Protein AF-A0A9X4BHK3-F1 (afdb_monomer_lite)

pLDDT: mean 70.71, std 15.33, range [38.16, 87.94]

Secondary structure (DSSP, 8-state):
---------SSHHHHHHHHHHTT-EEEEE--SSSSEEEEEE-TT-SSEEEEEEESSHHHHHHHHHHHHHHHHTT------

Organism: NCBI:txid2983605

Radius of gyration: 14.73 Å; chains: 1; bounding box: 49×37×34 Å

Foldseek 3Di:
DDDPPPPPPDPQVVQVVVVVVQVKDKDWDDDPDPFIKIFIDHNPDPDTPDIDTHRDPSVNSVVVSVQSVCVVVVNHDPPD

Structure (mmCIF, N/CA/C/O backbone):
data_AF-A0A9X4BHK3-F1
#
_entry.id   AF-A0A9X4BHK3-F1
#
loop_
_atom_site.group_PDB
_atom_site.id
_atom_site.type_symbol
_atom_site.label_atom_id
_atom_site.label_alt_id
_atom_site.label_comp_id
_atom_site.label_asym_id
_atom_site.label_entity_id
_atom_site.label_seq_id
_atom_site.pdbx_PDB_ins_code
_atom_site.Cartn_x
_atom_site.Cartn_y
_atom_site.Cartn_z
_atom_site.occupancy
_atom_site.B_iso_or_equiv
_atom_site.auth_seq_id
_atom_site.auth_comp_id
_atom_site.auth_asym_id
_atom_site.auth_atom_id
_atom_site.pdbx_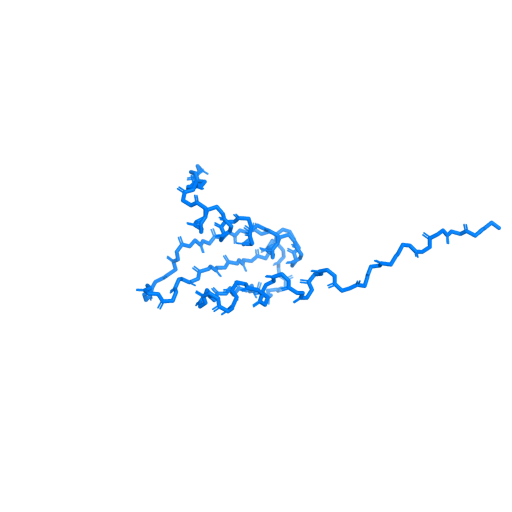PDB_model_num
ATOM 1 N N . MET A 1 1 ? 33.103 -21.320 -10.368 1.00 43.75 1 MET A N 1
ATOM 2 C CA . MET A 1 1 ? 32.798 -20.058 -9.661 1.00 43.75 1 MET A CA 1
ATOM 3 C C . MET A 1 1 ? 31.311 -20.065 -9.342 1.00 43.75 1 MET A C 1
ATOM 5 O O . MET A 1 1 ? 30.506 -20.040 -10.261 1.00 43.75 1 MET A O 1
ATOM 9 N N . GLN A 1 2 ? 30.946 -20.267 -8.075 1.00 44.12 2 GLN A N 1
ATOM 10 C CA . GLN A 1 2 ? 29.547 -20.376 -7.649 1.00 44.12 2 GLN A CA 1
ATOM 11 C C . GLN A 1 2 ? 28.998 -18.969 -7.387 1.00 44.12 2 GLN A C 1
ATOM 13 O O . GLN A 1 2 ? 29.481 -18.275 -6.497 1.00 44.12 2 GLN A O 1
ATOM 18 N N . HIS A 1 3 ? 28.003 -18.539 -8.163 1.00 39.16 3 HIS A N 1
ATOM 19 C CA . HIS A 1 3 ? 27.202 -17.368 -7.817 1.00 39.16 3 HIS A CA 1
ATOM 20 C C . HIS A 1 3 ? 26.340 -17.706 -6.591 1.00 39.16 3 HIS A C 1
ATOM 22 O O . HIS A 1 3 ? 25.609 -18.699 -6.638 1.00 39.16 3 HIS A O 1
ATOM 28 N N . PRO A 1 4 ? 26.354 -16.910 -5.507 1.00 48.03 4 PRO A N 1
ATOM 29 C CA . PRO A 1 4 ? 25.394 -17.096 -4.435 1.00 48.03 4 PRO A CA 1
ATOM 30 C C . PRO A 1 4 ? 24.026 -16.632 -4.943 1.00 48.03 4 PRO A C 1
ATOM 32 O O . PRO A 1 4 ? 23.733 -15.437 -5.008 1.00 48.03 4 PRO A O 1
ATOM 35 N N . VAL A 1 5 ? 23.177 -17.586 -5.323 1.00 54.44 5 VAL A N 1
ATOM 36 C CA . VAL A 1 5 ? 21.767 -17.325 -5.619 1.00 54.44 5 VAL A CA 1
ATOM 37 C C . VAL A 1 5 ? 21.099 -16.970 -4.291 1.00 54.44 5 VAL A C 1
ATOM 39 O O . VAL A 1 5 ? 20.741 -17.839 -3.496 1.00 54.44 5 VAL A O 1
ATOM 42 N N . ARG A 1 6 ? 21.006 -15.666 -4.006 1.00 46.25 6 ARG A N 1
ATOM 43 C CA . ARG A 1 6 ? 20.307 -15.133 -2.830 1.00 46.25 6 ARG A CA 1
ATOM 44 C C . ARG A 1 6 ? 18.890 -15.720 -2.770 1.00 46.25 6 ARG A C 1
ATOM 46 O O . ARG A 1 6 ? 18.219 -15.789 -3.802 1.00 46.25 6 ARG A O 1
ATOM 53 N N . PRO A 1 7 ? 18.383 -16.094 -1.585 1.00 40.41 7 PRO A N 1
ATOM 54 C CA . PRO A 1 7 ? 17.025 -16.593 -1.467 1.00 40.41 7 PRO A CA 1
ATOM 55 C C . PRO A 1 7 ? 16.041 -15.433 -1.676 1.00 40.41 7 PRO A C 1
ATOM 57 O O . PRO A 1 7 ? 15.667 -14.741 -0.734 1.00 40.41 7 PRO A O 1
ATOM 60 N N . VAL A 1 8 ? 15.559 -15.233 -2.905 1.00 50.03 8 VAL A N 1
ATOM 61 C CA . VAL A 1 8 ? 14.387 -14.381 -3.194 1.00 50.03 8 VAL A CA 1
ATOM 62 C C . VAL A 1 8 ? 13.118 -15.182 -2.881 1.00 50.03 8 VAL A C 1
ATOM 64 O O . VAL A 1 8 ? 12.281 -15.457 -3.735 1.00 50.03 8 VAL A O 1
ATOM 67 N N . ARG A 1 9 ? 12.998 -15.677 -1.646 1.00 50.03 9 ARG A N 1
ATOM 68 C CA . ARG A 1 9 ? 11.877 -16.524 -1.225 1.00 50.03 9 ARG A CA 1
ATOM 69 C C . ARG A 1 9 ? 11.229 -15.929 0.025 1.00 50.03 9 ARG A C 1
ATOM 71 O O . ARG A 1 9 ? 11.832 -15.898 1.087 1.00 50.03 9 ARG A O 1
ATOM 78 N N . ARG A 1 10 ? 9.955 -15.532 -0.116 1.00 44.84 10 ARG A N 1
ATOM 79 C CA . ARG A 1 10 ? 8.939 -15.297 0.942 1.00 44.84 10 ARG A CA 1
ATOM 80 C C . ARG A 1 10 ? 8.806 -13.938 1.641 1.00 44.84 10 ARG A C 1
ATOM 82 O O . ARG A 1 10 ? 7.902 -13.819 2.468 1.00 44.84 10 ARG A O 1
ATOM 89 N N . THR A 1 11 ? 9.548 -12.892 1.292 1.00 49.53 11 THR A N 1
ATOM 90 C CA . THR A 1 11 ? 9.302 -11.573 1.927 1.00 49.53 11 THR A CA 1
ATOM 91 C C . THR A 1 11 ? 8.180 -10.779 1.246 1.00 49.53 11 THR A C 1
ATOM 93 O O . THR A 1 11 ? 7.404 -10.104 1.919 1.00 49.53 11 THR A O 1
ATOM 96 N N . ILE A 1 12 ? 8.040 -10.907 -0.077 1.00 51.28 12 ILE A N 1
ATOM 97 C CA . ILE A 1 12 ? 7.144 -10.061 -0.888 1.00 51.28 12 ILE A CA 1
ATOM 98 C C . ILE A 1 12 ? 5.662 -10.414 -0.652 1.00 51.28 12 ILE A C 1
ATOM 100 O O . ILE A 1 12 ? 4.840 -9.534 -0.407 1.00 51.28 12 ILE A O 1
ATOM 104 N N . LEU A 1 13 ? 5.327 -11.709 -0.593 1.00 49.25 13 LEU A N 1
ATOM 105 C CA . LEU A 1 13 ? 3.947 -12.188 -0.405 1.00 49.25 13 LEU A CA 1
ATOM 106 C C . LEU A 1 13 ? 3.368 -11.926 0.996 1.00 49.25 13 LEU A C 1
ATOM 108 O O . LEU A 1 13 ? 2.156 -11.796 1.139 1.00 49.25 13 LEU A O 1
ATOM 112 N N . ARG A 1 14 ? 4.198 -11.835 2.044 1.00 51.56 14 ARG A N 1
ATOM 113 C CA . ARG A 1 14 ? 3.699 -11.638 3.420 1.00 51.56 14 ARG A CA 1
ATOM 114 C C . ARG A 1 14 ? 3.258 -10.199 3.705 1.00 51.56 14 ARG A C 1
ATOM 116 O O . ARG A 1 14 ? 2.403 -9.998 4.562 1.00 51.56 14 ARG A O 1
ATOM 123 N N . ARG A 1 15 ? 3.822 -9.203 3.012 1.00 56.31 15 ARG A N 1
ATOM 124 C CA . ARG A 1 15 ? 3.696 -7.789 3.414 1.00 56.31 15 ARG A CA 1
ATOM 125 C C . ARG A 1 15 ? 2.360 -7.151 3.028 1.00 56.31 15 ARG A C 1
ATOM 127 O O . ARG A 1 15 ? 1.717 -6.589 3.904 1.00 56.31 15 ARG A O 1
ATOM 134 N N . VAL A 1 16 ? 1.869 -7.335 1.798 1.00 59.78 16 VAL A N 1
ATOM 135 C CA . VAL A 1 16 ? 0.512 -6.867 1.422 1.00 59.78 16 VAL A CA 1
ATOM 136 C C . VAL A 1 16 ? -0.565 -7.598 2.235 1.00 59.78 16 VAL A C 1
ATOM 138 O O . VAL A 1 16 ? -1.553 -7.002 2.661 1.00 59.78 16 VAL A O 1
ATOM 141 N N . VAL A 1 17 ? -0.353 -8.889 2.518 1.00 58.66 17 VAL A N 1
ATOM 142 C CA . VAL A 1 17 ? -1.270 -9.700 3.337 1.00 58.66 17 VAL A CA 1
ATOM 143 C C . VAL A 1 17 ? -1.368 -9.172 4.771 1.00 58.66 17 VAL A C 1
ATOM 145 O O . VAL A 1 17 ? -2.459 -9.196 5.339 1.00 58.66 17 VAL A O 1
ATOM 148 N N . ALA A 1 18 ? -0.274 -8.664 5.350 1.00 58.97 18 ALA A N 1
ATOM 149 C CA . ALA A 1 18 ? -0.289 -8.087 6.693 1.00 58.97 18 ALA A CA 1
ATOM 150 C C . ALA A 1 18 ? -1.255 -6.894 6.789 1.00 58.97 18 ALA A C 1
ATOM 152 O O . ALA A 1 18 ? -2.079 -6.848 7.698 1.00 58.97 18 ALA A O 1
ATOM 153 N N . TYR A 1 19 ? -1.238 -5.987 5.811 1.00 65.06 19 TYR A N 1
ATOM 154 C CA . TYR A 1 19 ? -2.128 -4.821 5.800 1.00 65.06 19 TYR A CA 1
ATOM 155 C C . TYR A 1 19 ? -3.561 -5.150 5.371 1.00 65.06 19 TYR A C 1
ATOM 157 O O . TYR A 1 19 ? -4.504 -4.499 5.820 1.00 65.06 19 TYR A O 1
ATOM 165 N N . ARG A 1 20 ? -3.754 -6.229 4.601 1.00 65.38 20 ARG A N 1
ATOM 166 C CA . ARG A 1 20 ? -5.089 -6.787 4.344 1.00 65.38 20 ARG A CA 1
ATOM 167 C C . ARG A 1 20 ? -5.791 -7.206 5.643 1.00 65.38 20 ARG A C 1
ATOM 169 O O . ARG A 1 20 ? -7.005 -7.056 5.736 1.00 65.38 20 ARG A O 1
ATOM 176 N N . ARG A 1 21 ? -5.048 -7.679 6.659 1.00 72.00 21 ARG A N 1
ATOM 177 C CA . ARG A 1 21 ? -5.605 -7.989 7.996 1.00 72.00 21 ARG A CA 1
ATOM 178 C C . ARG A 1 21 ? -6.059 -6.747 8.761 1.00 72.00 21 ARG A C 1
ATOM 180 O O . ARG A 1 21 ? -6.953 -6.855 9.585 1.00 72.00 21 ARG A O 1
ATOM 187 N N . LEU A 1 22 ? -5.487 -5.583 8.455 1.00 75.81 22 LEU A N 1
ATOM 188 C CA . LEU A 1 22 ? -5.921 -4.288 8.985 1.00 75.81 22 LEU A CA 1
ATOM 189 C C . LEU A 1 22 ? -7.091 -3.688 8.184 1.00 75.81 22 LEU A C 1
ATOM 191 O O . LEU A 1 22 ? -7.485 -2.558 8.437 1.00 75.81 22 LEU A O 1
ATOM 195 N N . GLY A 1 23 ? -7.630 -4.426 7.205 1.00 80.56 23 GLY A N 1
ATOM 196 C CA . GLY A 1 23 ? -8.782 -4.046 6.386 1.00 80.56 23 GLY A CA 1
ATOM 197 C C . GLY A 1 23 ? -8.467 -3.125 5.201 1.00 80.56 2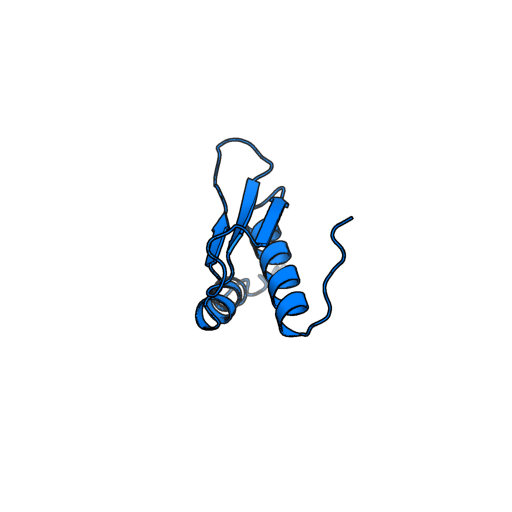3 GLY A C 1
ATOM 198 O O . GLY A 1 23 ? -9.370 -2.799 4.431 1.00 80.56 23 GLY A O 1
ATOM 199 N N . TYR A 1 24 ? -7.204 -2.744 4.991 1.00 83.50 24 TYR A N 1
ATOM 200 C CA . TYR A 1 24 ? -6.809 -1.998 3.795 1.00 83.50 24 TYR A CA 1
ATOM 201 C C . TYR A 1 24 ? -6.965 -2.865 2.544 1.00 83.50 24 TYR A C 1
ATOM 203 O O . TYR A 1 24 ? -6.609 -4.049 2.528 1.00 83.50 24 TYR A O 1
ATOM 211 N N . ARG A 1 25 ? -7.459 -2.258 1.464 1.00 82.81 25 ARG A N 1
ATOM 212 C CA . ARG A 1 25 ? -7.502 -2.876 0.135 1.00 82.81 25 ARG A CA 1
ATOM 213 C C . ARG A 1 25 ? -6.566 -2.120 -0.793 1.00 82.81 25 ARG A C 1
ATOM 215 O O . ARG A 1 25 ? -6.690 -0.910 -0.935 1.00 82.81 25 ARG A O 1
ATOM 222 N N . VAL A 1 26 ? -5.652 -2.843 -1.431 1.00 83.44 26 VAL A N 1
ATOM 223 C CA . VAL A 1 26 ? -4.729 -2.295 -2.430 1.00 83.44 26 VAL A CA 1
ATOM 224 C C . VAL A 1 26 ? -5.092 -2.882 -3.784 1.00 83.44 26 VAL A C 1
ATOM 226 O O . VAL A 1 26 ? -5.185 -4.103 -3.922 1.00 83.44 26 VAL A O 1
ATOM 229 N N . VAL A 1 27 ? -5.299 -2.014 -4.766 1.00 83.81 27 VAL A N 1
ATOM 230 C CA . VAL A 1 27 ? -5.538 -2.383 -6.162 1.00 83.81 27 VAL A CA 1
ATOM 231 C C . VAL A 1 27 ? -4.336 -1.911 -6.965 1.00 83.81 27 VAL A C 1
ATOM 233 O O . VAL A 1 27 ? -3.970 -0.743 -6.879 1.00 83.81 27 VAL A O 1
ATOM 236 N N . VAL A 1 28 ? -3.716 -2.817 -7.719 1.00 81.12 28 VAL A N 1
ATOM 237 C CA . VAL A 1 28 ? -2.680 -2.491 -8.706 1.00 81.12 28 VAL A CA 1
ATOM 238 C C . VAL A 1 28 ? -3.265 -2.845 -10.064 1.00 81.12 28 VAL A C 1
ATOM 240 O O . VAL A 1 28 ? -3.544 -4.015 -10.326 1.00 81.12 28 VAL A O 1
ATOM 243 N N . GLU A 1 29 ? -3.511 -1.834 -10.885 1.00 80.00 29 GLU A N 1
ATOM 244 C CA . GLU A 1 29 ? -4.050 -1.979 -12.231 1.00 80.00 29 GLU A CA 1
ATOM 245 C C . GLU A 1 29 ? -2.897 -2.406 -13.149 1.00 80.00 29 GLU A C 1
ATOM 247 O O . GLU A 1 29 ? -1.968 -1.641 -13.407 1.00 80.00 29 GLU A O 1
ATOM 252 N N . GLN A 1 30 ? -2.917 -3.667 -13.590 1.00 64.94 30 GLN A N 1
ATOM 253 C CA . GLN A 1 30 ? -2.018 -4.143 -14.641 1.00 64.94 30 GLN A CA 1
ATOM 254 C C . GLN A 1 30 ? -2.609 -3.760 -15.998 1.00 64.94 30 GLN A C 1
ATOM 256 O O . GLN A 1 30 ? -3.470 -4.464 -16.520 1.00 64.94 30 GLN A O 1
ATOM 261 N N . GLY A 1 31 ? -2.168 -2.622 -16.534 1.00 64.25 31 GLY A N 1
ATOM 262 C CA . GLY A 1 31 ? -2.330 -2.281 -17.947 1.00 64.25 31 GLY A CA 1
ATOM 263 C C . GLY A 1 31 ? -1.195 -2.866 -18.792 1.00 64.25 31 GLY A C 1
ATOM 264 O O . GLY A 1 31 ? -0.192 -3.333 -18.250 1.00 64.25 31 GLY A O 1
ATOM 265 N N . MET A 1 32 ? -1.347 -2.834 -20.121 1.00 58.84 32 MET A N 1
ATOM 266 C CA . MET A 1 32 ? -0.232 -3.111 -21.043 1.00 58.84 32 MET A CA 1
ATOM 267 C C . MET A 1 32 ? 0.794 -1.968 -21.070 1.00 58.84 32 MET A C 1
ATOM 269 O O . MET A 1 32 ? 1.923 -2.176 -21.506 1.00 58.84 32 MET A O 1
ATOM 273 N N . ASP A 1 33 ? 0.422 -0.804 -20.535 1.00 62.38 33 ASP A N 1
ATOM 274 C CA . ASP A 1 33 ? 1.255 0.387 -20.472 1.00 62.38 33 ASP A CA 1
ATOM 275 C C . ASP A 1 33 ? 1.887 0.548 -19.086 1.00 62.38 33 ASP A C 1
ATOM 277 O O . ASP A 1 33 ? 1.218 0.538 -18.049 1.00 62.38 33 ASP A O 1
ATOM 281 N N . THR A 1 34 ? 3.208 0.710 -19.072 1.00 62.16 34 THR A N 1
ATOM 282 C CA . THR A 1 34 ? 3.936 1.276 -17.936 1.00 62.16 34 THR A CA 1
ATOM 283 C C . THR A 1 34 ? 3.881 2.803 -18.022 1.00 62.16 34 THR A C 1
ATOM 285 O O . THR A 1 34 ? 4.107 3.337 -19.109 1.00 62.16 34 THR A O 1
ATOM 288 N N . PRO A 1 35 ? 3.670 3.526 -16.908 1.00 70.19 35 PRO A N 1
ATOM 289 C CA . PR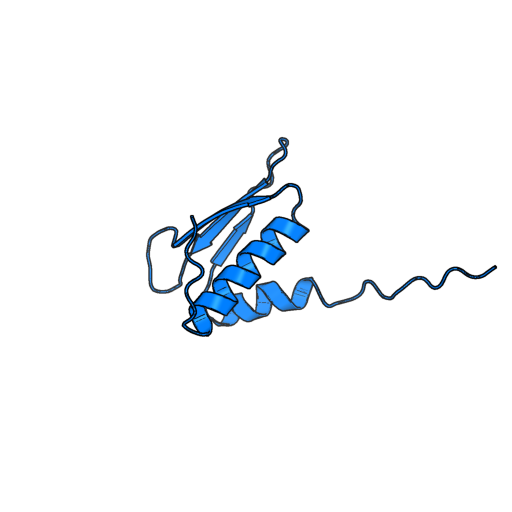O A 1 35 ? 3.706 3.051 -15.524 1.00 70.19 35 PRO A CA 1
ATOM 290 C C . PRO A 1 35 ? 2.374 2.458 -15.028 1.00 70.19 35 PRO A C 1
ATOM 292 O O . PRO A 1 35 ? 1.290 2.877 -15.415 1.00 70.19 35 PRO A O 1
ATOM 295 N N . LEU A 1 36 ? 2.465 1.499 -14.105 1.00 82.12 36 LEU A N 1
ATOM 296 C CA . LEU A 1 36 ? 1.315 0.869 -13.462 1.00 82.12 36 LEU A CA 1
ATOM 297 C C . LEU A 1 36 ? 0.638 1.824 -12.484 1.00 82.12 36 LEU A C 1
ATOM 299 O O . LEU A 1 36 ? 1.298 2.446 -11.650 1.00 82.12 36 LEU A O 1
ATOM 303 N N . HIS A 1 37 ? -0.689 1.852 -12.509 1.00 82.69 37 HIS A N 1
ATOM 304 C CA . HIS A 1 37 ? -1.483 2.609 -11.552 1.00 82.69 37 HIS A CA 1
ATOM 305 C C . HIS A 1 37 ? -1.805 1.754 -10.324 1.00 82.69 37 HIS A C 1
ATOM 307 O O . HIS A 1 37 ? -2.136 0.571 -10.428 1.00 82.69 37 HIS A O 1
ATOM 313 N N . TRP A 1 38 ? -1.742 2.348 -9.135 1.00 86.06 38 TRP A N 1
ATOM 314 C CA . TRP A 1 38 ? -2.162 1.692 -7.901 1.00 86.06 38 TRP A CA 1
ATOM 315 C C . TRP A 1 38 ? -2.997 2.615 -7.020 1.00 86.06 38 TRP A C 1
ATOM 317 O O . TRP A 1 38 ? -2.862 3.837 -7.053 1.00 86.06 38 TRP A O 1
ATOM 327 N N . LYS A 1 39 ? -3.899 2.014 -6.241 1.00 87.94 39 LYS A N 1
ATOM 328 C CA . LYS A 1 39 ? -4.880 2.691 -5.384 1.00 87.94 39 LYS A CA 1
ATOM 329 C C . LYS A 1 39 ? -4.989 1.964 -4.046 1.00 87.94 39 LYS A C 1
ATOM 331 O O . LYS A 1 39 ? -4.992 0.731 -4.010 1.00 87.94 39 LYS A O 1
ATOM 336 N N . ILE A 1 40 ? -5.125 2.713 -2.955 1.00 86.94 40 ILE A N 1
ATOM 337 C CA . ILE A 1 40 ? -5.399 2.177 -1.615 1.00 86.94 40 ILE A CA 1
ATOM 338 C C . ILE A 1 40 ? -6.747 2.682 -1.127 1.00 86.94 40 ILE A C 1
ATOM 340 O O . ILE A 1 40 ? -7.046 3.876 -1.187 1.00 86.94 40 ILE A O 1
ATOM 344 N N . TYR A 1 41 ? -7.521 1.760 -0.573 1.00 85.88 41 TYR A N 1
ATOM 345 C CA . TYR A 1 41 ? -8.785 2.013 0.093 1.00 85.88 41 TYR A CA 1
ATOM 346 C C . TYR A 1 41 ? -8.647 1.645 1.569 1.00 85.88 41 TYR A C 1
ATOM 348 O O . TYR A 1 41 ? -8.175 0.553 1.908 1.00 85.88 41 TYR A O 1
ATOM 356 N N . ARG A 1 42 ? -9.076 2.553 2.445 1.00 83.00 42 ARG A N 1
ATOM 357 C CA . ARG A 1 42 ? -9.212 2.288 3.880 1.00 83.00 42 ARG A CA 1
ATOM 358 C C . ARG A 1 42 ? -10.506 1.516 4.153 1.00 83.00 42 ARG A C 1
ATOM 360 O O . ARG A 1 42 ? -11.506 1.782 3.494 1.00 83.00 42 ARG A O 1
ATOM 367 N N . PRO A 1 43 ? -10.541 0.616 5.148 1.00 74.31 43 PRO A N 1
ATOM 368 C CA . PRO A 1 43 ? -11.741 -0.174 5.437 1.00 74.31 43 PRO A CA 1
ATOM 369 C C . PRO A 1 43 ? -12.925 0.666 5.932 1.00 74.31 43 PRO A C 1
ATOM 371 O O . PRO A 1 43 ? -14.070 0.279 5.730 1.00 74.31 43 PRO A O 1
ATOM 374 N N . TRP A 1 44 ? -12.661 1.816 6.557 1.00 78.31 44 TRP A N 1
ATOM 375 C CA . TRP A 1 44 ? -13.683 2.736 7.072 1.00 78.31 44 TRP A CA 1
ATOM 376 C C . TRP A 1 44 ? -14.042 3.871 6.103 1.00 78.31 44 TRP A C 1
ATOM 378 O O . TRP A 1 44 ? -14.919 4.674 6.413 1.00 78.31 44 TRP A O 1
ATOM 388 N N . LEU A 1 45 ? -13.391 3.959 4.935 1.00 76.44 45 LEU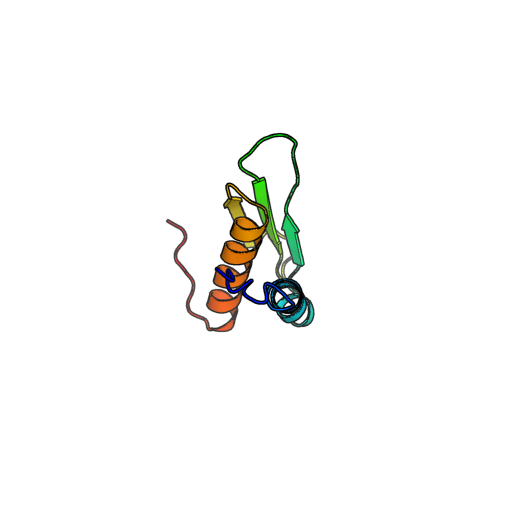 A N 1
ATOM 389 C CA . LEU A 1 45 ? -13.717 4.952 3.910 1.00 76.44 45 LEU A CA 1
ATOM 390 C C . LEU A 1 45 ? -14.257 4.261 2.662 1.00 76.44 45 LEU A C 1
ATOM 392 O O . LEU A 1 45 ? -13.683 3.303 2.155 1.00 76.44 45 LEU A O 1
ATOM 396 N N . ARG A 1 46 ? -15.348 4.800 2.117 1.00 74.31 46 ARG A N 1
ATOM 397 C CA . ARG A 1 46 ? -15.924 4.345 0.841 1.00 74.31 46 ARG A CA 1
ATOM 398 C C . ARG A 1 46 ? -15.177 4.883 -0.387 1.00 74.31 46 ARG A C 1
ATOM 400 O O . ARG A 1 46 ? -15.624 4.671 -1.507 1.00 74.31 46 ARG A O 1
ATOM 407 N N . THR A 1 47 ? -14.064 5.587 -0.189 1.00 78.00 47 THR A N 1
ATOM 408 C CA . THR A 1 47 ? -13.330 6.309 -1.233 1.00 78.00 47 THR A CA 1
ATOM 409 C C . THR A 1 47 ? -11.857 5.905 -1.286 1.00 78.00 47 THR A C 1
ATOM 411 O O . THR A 1 47 ? -11.301 5.336 -0.341 1.00 78.00 47 THR A O 1
ATOM 414 N N . ILE A 1 48 ? -11.218 6.204 -2.421 1.00 77.81 48 ILE A N 1
ATOM 415 C CA . ILE A 1 48 ? -9.768 6.070 -2.593 1.00 77.81 48 ILE A CA 1
ATOM 416 C C . ILE A 1 48 ? -9.084 7.001 -1.589 1.00 77.81 48 ILE A C 1
ATOM 418 O O . ILE A 1 48 ? -9.393 8.188 -1.527 1.00 77.81 48 ILE A O 1
ATOM 422 N N . SER A 1 49 ? -8.162 6.460 -0.796 1.00 82.81 49 SER A N 1
ATOM 423 C CA . SER A 1 49 ? -7.394 7.234 0.187 1.00 82.81 49 SER A CA 1
ATOM 424 C C . SER A 1 49 ? -6.083 7.763 -0.389 1.00 82.81 49 SER A C 1
ATOM 426 O O . SER A 1 49 ? -5.636 8.842 -0.017 1.00 82.81 49 SER A O 1
ATOM 428 N N . VAL A 1 50 ? -5.471 7.003 -1.296 1.00 86.19 50 VAL A N 1
ATOM 429 C CA . VAL A 1 50 ? -4.299 7.417 -2.068 1.00 86.19 50 VAL A CA 1
ATOM 430 C C . VAL A 1 50 ? -4.260 6.642 -3.377 1.00 86.19 50 VAL A C 1
ATOM 432 O O . VAL A 1 50 ? -4.691 5.487 -3.445 1.00 86.19 50 VAL A O 1
ATOM 435 N N . SER A 1 51 ? -3.718 7.276 -4.405 1.00 87.00 51 SER A N 1
ATOM 436 C CA . SER A 1 51 ? -3.348 6.640 -5.659 1.00 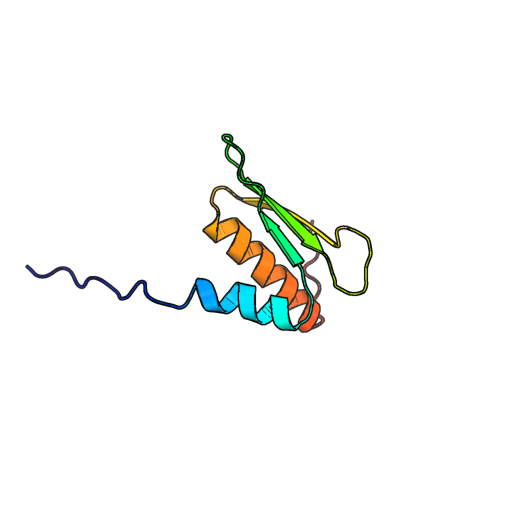87.00 51 SER A CA 1
ATOM 437 C C . SER A 1 51 ? -1.957 7.087 -6.079 1.00 87.00 51 SER A C 1
ATOM 439 O O . SER A 1 51 ? -1.537 8.190 -5.739 1.00 87.00 51 SER A O 1
ATOM 441 N N . GLY A 1 52 ? -1.266 6.254 -6.846 1.00 86.62 52 GLY A N 1
ATOM 442 C CA . GLY A 1 52 ? 0.033 6.585 -7.410 1.00 86.62 52 GLY A CA 1
ATOM 443 C C . GLY A 1 52 ? 0.312 5.802 -8.684 1.00 86.62 52 GLY A C 1
ATOM 444 O O . GLY A 1 52 ? -0.459 4.924 -9.079 1.00 86.62 52 GLY A O 1
ATOM 445 N N . ILE A 1 53 ? 1.435 6.136 -9.308 1.00 87.50 53 ILE A N 1
ATOM 446 C CA . ILE A 1 53 ? 1.996 5.410 -10.445 1.00 87.50 53 ILE A CA 1
ATOM 447 C C . ILE A 1 53 ? 3.323 4.779 -10.029 1.00 87.50 53 ILE A C 1
ATOM 449 O O . ILE A 1 53 ? 4.033 5.327 -9.186 1.00 87.50 53 ILE A O 1
ATOM 453 N N . ALA A 1 54 ? 3.647 3.616 -10.580 1.00 84.44 54 ALA A N 1
ATOM 454 C CA . ALA A 1 54 ? 4.934 2.971 -10.374 1.00 84.44 54 ALA A CA 1
ATOM 455 C C . ALA A 1 54 ? 5.393 2.240 -11.648 1.00 84.44 54 ALA A C 1
ATOM 457 O O . ALA A 1 54 ? 4.566 1.641 -12.333 1.00 84.44 54 ALA A O 1
ATOM 458 N N . PRO A 1 55 ? 6.698 2.228 -11.960 1.00 83.94 55 PRO A N 1
ATOM 459 C CA . PRO A 1 55 ? 7.246 1.528 -13.124 1.00 83.94 55 PRO A CA 1
ATOM 460 C C . PRO A 1 55 ? 6.975 0.021 -13.103 1.00 83.94 55 PRO A C 1
ATOM 462 O O . PRO A 1 55 ? 6.763 -0.595 -14.144 1.00 83.94 55 PRO A O 1
ATOM 465 N N . THR A 1 56 ? 6.976 -0.577 -11.910 1.00 82.31 56 THR A N 1
ATOM 466 C CA . THR A 1 56 ? 6.838 -2.022 -11.724 1.00 82.31 56 THR A CA 1
ATOM 467 C C . THR A 1 56 ? 5.800 -2.365 -10.663 1.00 82.31 56 THR A C 1
ATOM 469 O O . THR A 1 56 ? 5.458 -1.567 -9.786 1.00 82.31 56 THR A O 1
ATOM 472 N N . ARG A 1 57 ? 5.298 -3.605 -10.716 1.00 78.38 57 ARG A N 1
ATOM 473 C CA . ARG A 1 57 ? 4.343 -4.119 -9.725 1.00 78.38 57 ARG A CA 1
ATOM 474 C C . ARG A 1 57 ? 4.948 -4.142 -8.322 1.00 78.38 57 ARG A C 1
ATOM 476 O O . ARG A 1 57 ? 4.249 -3.843 -7.357 1.00 78.38 57 ARG A O 1
ATOM 483 N N . ASP A 1 58 ? 6.228 -4.488 -8.211 1.00 81.31 58 ASP A N 1
ATOM 484 C CA . ASP A 1 58 ? 6.927 -4.526 -6.927 1.00 81.31 58 ASP A CA 1
ATOM 485 C C . ASP A 1 58 ? 7.098 -3.124 -6.335 1.00 81.31 58 ASP A C 1
ATOM 487 O O . ASP A 1 58 ? 6.889 -2.944 -5.135 1.00 81.31 58 ASP A O 1
ATOM 491 N N . GLU A 1 59 ? 7.374 -2.114 -7.164 1.00 83.56 59 GLU A N 1
ATOM 492 C CA . GLU A 1 59 ? 7.426 -0.716 -6.723 1.00 83.56 59 GLU A CA 1
ATOM 493 C C . GLU A 1 59 ? 6.050 -0.177 -6.319 1.00 83.56 59 GLU A C 1
ATOM 495 O O . GLU A 1 59 ? 5.939 0.459 -5.271 1.00 83.56 59 GLU A O 1
ATOM 500 N N . ALA A 1 60 ? 4.984 -0.500 -7.064 1.00 83.38 60 ALA A N 1
ATOM 501 C CA . ALA A 1 60 ? 3.611 -0.153 -6.681 1.00 83.38 60 ALA A CA 1
ATOM 502 C C . ALA A 1 60 ? 3.256 -0.729 -5.302 1.00 83.38 60 ALA A C 1
ATOM 504 O O . ALA A 1 60 ? 2.717 -0.043 -4.431 1.00 83.38 60 ALA A O 1
ATOM 505 N N . ILE A 1 61 ? 3.604 -2.000 -5.081 1.00 81.44 61 ILE A N 1
ATOM 506 C CA . ILE A 1 61 ? 3.405 -2.680 -3.803 1.00 81.44 61 ILE A CA 1
ATOM 507 C C . ILE A 1 61 ? 4.254 -2.032 -2.700 1.00 81.44 61 ILE A C 1
ATOM 509 O O . ILE A 1 61 ? 3.767 -1.848 -1.581 1.00 81.44 61 ILE A O 1
ATOM 513 N N . ALA A 1 62 ? 5.515 -1.693 -2.974 1.00 83.94 62 ALA A N 1
ATOM 514 C CA . ALA A 1 62 ? 6.403 -1.057 -2.005 1.00 83.94 62 ALA A CA 1
ATOM 515 C C . ALA A 1 62 ? 5.886 0.327 -1.580 1.00 83.94 62 ALA A C 1
ATOM 517 O O . ALA A 1 62 ? 5.790 0.585 -0.377 1.00 83.94 62 ALA A O 1
ATOM 518 N N . ALA A 1 63 ? 5.482 1.162 -2.541 1.00 85.81 63 ALA A N 1
ATOM 519 C CA . ALA A 1 63 ? 4.913 2.484 -2.296 1.00 85.81 63 ALA A CA 1
ATOM 520 C C . ALA A 1 63 ? 3.599 2.396 -1.506 1.00 85.81 63 ALA A C 1
ATOM 522 O O . ALA A 1 63 ? 3.431 3.092 -0.501 1.00 85.81 63 ALA A O 1
ATOM 523 N N . ALA A 1 64 ? 2.710 1.469 -1.881 1.00 84.44 64 ALA A N 1
ATOM 524 C CA . ALA A 1 64 ? 1.458 1.278 -1.165 1.00 84.44 64 ALA A CA 1
ATOM 525 C C . ALA A 1 64 ? 1.682 0.849 0.296 1.00 84.44 64 ALA A C 1
ATOM 527 O O . ALA A 1 64 ? 1.056 1.376 1.216 1.00 84.44 64 ALA A O 1
ATOM 528 N N . ASN A 1 65 ? 2.622 -0.070 0.530 1.00 83.44 65 ASN A N 1
ATOM 529 C CA . ASN A 1 65 ? 2.976 -0.503 1.881 1.00 83.44 65 ASN A CA 1
ATOM 530 C C . ASN A 1 65 ? 3.607 0.623 2.712 1.00 83.44 65 ASN A C 1
ATOM 532 O O . ASN A 1 65 ? 3.330 0.715 3.907 1.00 83.44 65 ASN A O 1
ATOM 536 N N . ALA A 1 66 ? 4.461 1.456 2.109 1.00 84.94 66 ALA A N 1
ATOM 537 C CA . ALA A 1 66 ? 5.068 2.595 2.792 1.00 84.94 66 ALA A CA 1
ATOM 538 C C . ALA A 1 66 ? 3.996 3.586 3.259 1.00 84.94 66 ALA A C 1
ATOM 540 O O . ALA A 1 66 ? 4.014 3.995 4.418 1.00 84.94 66 ALA A O 1
ATOM 541 N N . TRP A 1 67 ? 3.018 3.884 2.399 1.00 86.56 67 TRP A N 1
ATOM 542 C CA . TRP A 1 67 ? 1.895 4.742 2.759 1.00 86.56 67 TRP A CA 1
ATOM 543 C C . TRP A 1 67 ? 1.056 4.152 3.898 1.00 86.56 67 TRP A C 1
ATOM 545 O O . TRP A 1 67 ? 0.765 4.857 4.858 1.00 86.56 67 TRP A O 1
ATOM 555 N N . ILE A 1 68 ? 0.708 2.857 3.842 1.00 83.19 68 ILE A N 1
ATOM 556 C CA . ILE A 1 68 ? -0.102 2.224 4.901 1.00 83.19 68 ILE A CA 1
ATOM 557 C C . ILE A 1 68 ? 0.659 2.194 6.226 1.00 83.19 68 ILE A C 1
ATOM 559 O O . ILE A 1 68 ? 0.064 2.444 7.269 1.00 83.19 68 ILE A O 1
ATOM 563 N N . ARG A 1 69 ? 1.968 1.90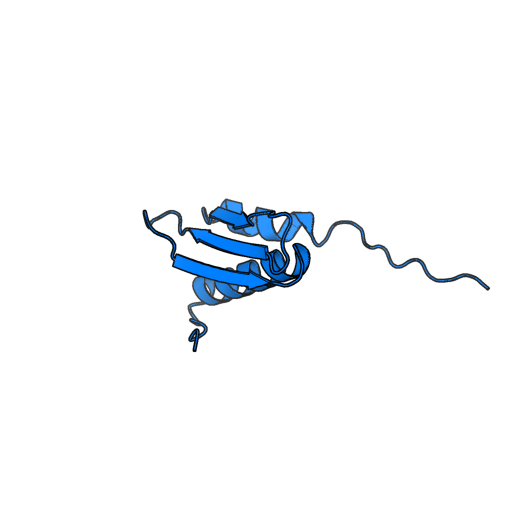5 6.206 1.00 83.50 69 ARG A N 1
ATOM 564 C CA . ARG A 1 69 ? 2.794 1.961 7.419 1.00 83.50 69 ARG A CA 1
ATOM 565 C C . ARG A 1 69 ? 2.731 3.351 8.044 1.00 83.50 69 ARG A C 1
ATOM 567 O O . ARG A 1 69 ? 2.426 3.460 9.222 1.00 83.50 69 ARG A O 1
ATOM 574 N N . ALA A 1 70 ? 2.968 4.377 7.239 1.00 82.94 70 ALA A N 1
ATOM 575 C CA . ALA A 1 70 ? 2.979 5.761 7.677 1.00 82.94 70 ALA A CA 1
ATOM 576 C C . ALA A 1 70 ? 1.601 6.210 8.216 1.00 82.94 70 ALA A C 1
ATOM 578 O O . ALA A 1 70 ? 1.515 6.897 9.230 1.00 82.94 70 ALA A O 1
ATOM 579 N N . ASP A 1 71 ? 0.513 5.739 7.600 1.00 82.31 71 ASP A N 1
ATOM 580 C CA . ASP A 1 71 ? -0.855 5.966 8.077 1.00 82.31 71 ASP A CA 1
ATOM 581 C C . ASP A 1 71 ? -1.143 5.278 9.423 1.00 82.31 71 ASP A C 1
ATOM 583 O O . ASP A 1 71 ? -1.721 5.890 10.318 1.00 82.31 71 ASP A O 1
ATOM 587 N N . VAL A 1 72 ? -0.704 4.025 9.593 1.00 80.44 72 VAL A N 1
ATOM 588 C CA . VAL A 1 72 ? -0.841 3.270 10.854 1.00 80.44 72 VAL A CA 1
ATOM 589 C C . VAL A 1 72 ? 0.016 3.873 11.970 1.00 80.44 72 VAL A C 1
ATOM 591 O O . VAL A 1 72 ? -0.421 3.923 13.115 1.00 80.44 72 VAL A O 1
ATOM 594 N N . GLU A 1 73 ? 1.217 4.347 11.644 1.00 83.44 73 GLU A N 1
ATOM 595 C CA . GLU A 1 73 ? 2.136 4.999 12.584 1.00 83.44 73 GLU A CA 1
ATOM 596 C C . GLU A 1 73 ? 1.727 6.453 12.900 1.00 83.44 73 GLU A C 1
ATOM 598 O O . GLU A 1 73 ? 2.357 7.103 13.729 1.00 83.44 73 GLU A O 1
ATOM 603 N N . GLY A 1 74 ? 0.680 6.987 12.255 1.00 75.12 74 GLY A N 1
ATOM 604 C CA . GLY A 1 74 ? 0.213 8.369 12.431 1.00 75.12 74 GLY A CA 1
ATOM 605 C C . GLY A 1 74 ? 1.116 9.429 11.786 1.00 75.12 74 GLY A C 1
ATOM 606 O O . GLY A 1 74 ? 0.763 10.609 11.741 1.00 75.12 74 GLY A O 1
ATOM 607 N N . ALA A 1 75 ? 2.253 9.024 11.225 1.00 60.44 75 ALA A N 1
ATOM 608 C CA . ALA A 1 75 ? 3.148 9.865 10.449 1.00 60.44 75 ALA A CA 1
ATOM 609 C C . ALA A 1 75 ? 2.623 9.978 9.012 1.00 60.44 75 ALA A C 1
ATOM 611 O O . ALA A 1 75 ? 3.088 9.280 8.121 1.00 60.44 75 ALA A O 1
ATOM 612 N N . ARG A 1 76 ? 1.646 10.853 8.745 1.00 58.12 76 ARG A N 1
ATOM 613 C CA . ARG A 1 76 ? 1.219 11.110 7.356 1.00 58.12 76 ARG A CA 1
ATOM 614 C C . ARG A 1 76 ? 2.429 11.523 6.499 1.00 58.12 76 ARG A C 1
ATOM 616 O O . ARG A 1 76 ? 2.996 12.586 6.762 1.00 58.12 76 ARG A O 1
ATOM 623 N N . PRO A 1 77 ? 2.774 10.791 5.425 1.00 48.12 77 PRO A N 1
ATOM 624 C CA . PRO A 1 77 ? 3.607 11.350 4.378 1.00 48.12 77 PRO A CA 1
ATOM 625 C C . PRO A 1 77 ? 2.767 12.429 3.695 1.00 48.12 77 PRO A C 1
ATOM 627 O O . PRO A 1 77 ? 1.675 12.148 3.194 1.00 48.12 77 PRO A O 1
ATOM 630 N N . ARG A 1 78 ? 3.240 13.676 3.706 1.00 44.75 78 ARG A N 1
ATOM 631 C CA . ARG A 1 78 ? 2.684 14.703 2.824 1.00 44.75 78 ARG A CA 1
ATOM 632 C C . ARG A 1 78 ? 3.019 14.272 1.400 1.00 44.75 78 ARG A C 1
ATOM 634 O O . ARG A 1 78 ? 4.184 14.260 1.022 1.00 44.75 78 ARG A O 1
ATOM 641 N N . LEU A 1 79 ? 2.005 13.833 0.663 1.00 51.94 79 LEU A N 1
ATOM 642 C CA . LEU A 1 79 ? 2.089 13.698 -0.784 1.00 51.94 79 LEU A CA 1
ATOM 643 C C . LEU A 1 79 ? 2.107 15.129 -1.329 1.00 51.94 79 LEU A C 1
ATOM 645 O O . LEU A 1 79 ? 1.075 15.800 -1.285 1.00 51.94 79 LEU A O 1
ATOM 649 N N . SER A 1 80 ? 3.297 15.603 -1.699 1.00 38.16 80 SER A N 1
ATOM 650 C CA . SER A 1 80 ? 3.491 16.809 -2.511 1.00 38.16 80 SER A CA 1
ATOM 651 C C . SER A 1 80 ? 3.376 16.471 -3.989 1.00 38.16 80 SER A C 1
ATOM 653 O O . SER A 1 80 ? 3.756 15.333 -4.351 1.00 38.16 80 SER A O 1
#

Sequence (80 aa):
MQHPVRPVRRTILRRVVAYRRLGYRVVVEQGMDTPLHWKIYRPWLRTISVSGIAPTRDEAIAAANAWIRADVEGARPRLS